Protein AF-A0A972HFK0-F1 (afdb_monomer_lite)

Structure (mmCIF, N/CA/C/O backbone):
data_AF-A0A972HFK0-F1
#
_entry.id   AF-A0A972HFK0-F1
#
loop_
_atom_site.group_PDB
_atom_site.id
_atom_site.type_symbol
_atom_site.label_atom_id
_atom_site.label_alt_id
_atom_site.label_comp_id
_atom_site.label_asym_id
_atom_site.label_entity_id
_atom_site.label_seq_id
_atom_site.pdbx_PDB_ins_code
_atom_site.Cartn_x
_atom_site.Cartn_y
_atom_site.Cartn_z
_atom_site.occupancy
_atom_site.B_iso_or_equiv
_atom_site.auth_seq_id
_atom_site.auth_comp_id
_atom_site.auth_asym_id
_atom_site.auth_atom_id
_atom_site.pdbx_PDB_model_num
ATOM 1 N N . MET A 1 1 ? 26.251 6.898 -0.768 1.00 40.56 1 MET A N 1
ATOM 2 C CA . MET A 1 1 ? 25.921 5.588 -1.370 1.00 40.56 1 MET A CA 1
ATOM 3 C C . MET A 1 1 ? 24.540 5.133 -0.899 1.00 40.56 1 MET A C 1
ATOM 5 O O . MET A 1 1 ? 24.465 4.304 -0.010 1.00 40.56 1 MET A O 1
ATOM 9 N N . PHE A 1 2 ? 23.451 5.690 -1.441 1.00 51.12 2 PHE A N 1
ATOM 10 C CA . PHE A 1 2 ? 22.100 5.175 -1.141 1.00 51.12 2 PHE A CA 1
ATOM 11 C C . PHE A 1 2 ? 21.190 5.068 -2.375 1.00 51.12 2 PHE A C 1
ATOM 13 O O . PHE A 1 2 ? 20.304 4.226 -2.368 1.00 51.12 2 PHE A O 1
ATOM 20 N N . PHE A 1 3 ? 21.472 5.786 -3.472 1.00 52.97 3 PHE A N 1
ATOM 21 C CA . PHE A 1 3 ? 20.839 5.556 -4.777 1.00 52.97 3 PHE A CA 1
ATOM 22 C C . PHE A 1 3 ? 21.839 5.859 -5.894 1.00 52.97 3 PHE A C 1
ATOM 24 O O . PHE A 1 3 ? 22.124 7.024 -6.156 1.00 52.97 3 PHE A O 1
ATOM 31 N N . SER A 1 4 ? 22.395 4.829 -6.533 1.00 56.03 4 SER A N 1
ATOM 32 C CA . SER A 1 4 ? 23.342 5.014 -7.647 1.00 56.03 4 SER A CA 1
ATOM 33 C C . SER A 1 4 ? 22.660 4.976 -9.028 1.00 56.03 4 SER A C 1
ATOM 35 O O . SER A 1 4 ? 23.333 5.108 -10.042 1.00 56.03 4 SER A O 1
ATOM 37 N N . GLY A 1 5 ? 21.326 4.822 -9.085 1.00 69.44 5 GLY A N 1
ATOM 38 C CA . GLY A 1 5 ? 20.534 4.851 -10.323 1.00 69.44 5 GLY A CA 1
ATOM 39 C C . GLY A 1 5 ? 19.019 4.727 -10.091 1.00 69.44 5 GLY A C 1
ATOM 40 O O . GLY A 1 5 ? 18.579 4.240 -9.045 1.00 69.44 5 GLY A O 1
ATOM 41 N N . SER A 1 6 ? 18.211 5.145 -11.075 1.00 76.88 6 SER A N 1
ATOM 42 C CA . SER A 1 6 ? 16.732 5.124 -11.034 1.00 76.88 6 SER A CA 1
ATOM 43 C C . SER A 1 6 ? 16.152 3.721 -10.805 1.00 76.88 6 SER A C 1
ATOM 45 O O . SER A 1 6 ? 15.151 3.565 -10.103 1.00 76.88 6 SER A O 1
ATOM 47 N N . THR A 1 7 ? 16.824 2.684 -11.310 1.00 77.50 7 THR A N 1
ATOM 48 C CA . THR A 1 7 ? 16.454 1.277 -11.097 1.00 77.50 7 THR A CA 1
ATOM 49 C C . THR A 1 7 ? 16.593 0.849 -9.635 1.00 77.50 7 THR A C 1
ATOM 51 O O . THR A 1 7 ? 15.683 0.223 -9.098 1.00 77.50 7 THR A O 1
ATOM 54 N N . GLN A 1 8 ? 17.687 1.215 -8.953 1.00 81.19 8 GLN A N 1
ATOM 55 C CA . GLN A 1 8 ? 17.878 0.860 -7.538 1.00 81.19 8 GLN A CA 1
ATOM 56 C C . GLN A 1 8 ? 16.831 1.536 -6.649 1.00 81.19 8 GLN A C 1
ATOM 58 O O . GLN A 1 8 ? 16.250 0.886 -5.781 1.00 81.19 8 GLN A O 1
ATOM 63 N N . LEU A 1 9 ? 16.551 2.820 -6.901 1.00 85.12 9 LEU A N 1
ATOM 64 C CA . LEU A 1 9 ? 15.494 3.556 -6.207 1.00 85.12 9 LEU A CA 1
ATOM 65 C C . LEU A 1 9 ? 14.135 2.865 -6.386 1.00 85.12 9 LEU A C 1
ATOM 67 O O . LEU A 1 9 ? 13.450 2.607 -5.397 1.00 85.12 9 LEU A O 1
ATOM 71 N N . LYS A 1 10 ? 13.786 2.489 -7.627 1.00 85.31 10 LYS A N 1
ATOM 72 C CA . LYS A 1 10 ? 12.560 1.742 -7.939 1.00 85.31 10 LYS A CA 1
ATOM 73 C C . LYS A 1 10 ? 12.466 0.443 -7.137 1.00 85.31 10 LYS A C 1
ATOM 75 O O . LYS A 1 10 ? 11.426 0.192 -6.531 1.00 85.31 10 LYS A O 1
ATOM 80 N N . VAL A 1 11 ? 13.527 -0.365 -7.115 1.00 86.62 11 VAL A N 1
ATOM 81 C CA . VAL A 1 11 ? 13.544 -1.652 -6.398 1.00 86.62 11 VAL A CA 1
ATOM 82 C C . VAL A 1 11 ? 13.325 -1.442 -4.902 1.00 86.62 11 VAL A C 1
ATOM 84 O O . VAL A 1 11 ? 12.384 -2.003 -4.347 1.00 86.62 11 VAL A O 1
ATOM 87 N N . TRP A 1 12 ? 14.119 -0.584 -4.256 1.00 90.31 12 TRP A N 1
ATOM 88 C CA . TRP A 1 12 ? 14.008 -0.352 -2.813 1.00 90.31 12 TRP A CA 1
ATOM 89 C C . TRP A 1 12 ? 12.648 0.216 -2.409 1.00 90.31 12 TRP A C 1
ATOM 91 O O . TRP A 1 12 ? 12.030 -0.283 -1.469 1.00 90.31 12 TRP A O 1
ATOM 101 N N . PHE A 1 13 ? 12.147 1.216 -3.137 1.00 93.56 13 PHE A N 1
ATOM 102 C CA . PHE A 1 13 ? 10.864 1.841 -2.814 1.00 93.56 13 PHE A CA 1
ATOM 103 C C . PHE A 1 13 ? 9.699 0.872 -3.023 1.00 93.56 13 PHE A C 1
ATOM 105 O O . PHE A 1 13 ? 8.781 0.838 -2.204 1.00 93.56 13 PHE A O 1
ATOM 112 N N . THR A 1 14 ? 9.755 0.038 -4.065 1.00 91.75 14 THR A N 1
ATOM 113 C CA . THR A 1 14 ? 8.721 -0.979 -4.298 1.00 91.75 14 THR A CA 1
ATOM 114 C C . THR A 1 14 ? 8.759 -2.060 -3.219 1.00 91.75 14 THR A C 1
ATOM 116 O O . THR A 1 14 ? 7.707 -2.439 -2.712 1.00 91.75 14 THR A O 1
ATOM 119 N N . THR A 1 15 ? 9.944 -2.511 -2.797 1.00 92.56 15 THR A N 1
ATOM 120 C CA . THR A 1 15 ? 10.088 -3.479 -1.696 1.00 92.56 15 THR A CA 1
ATOM 121 C C . THR A 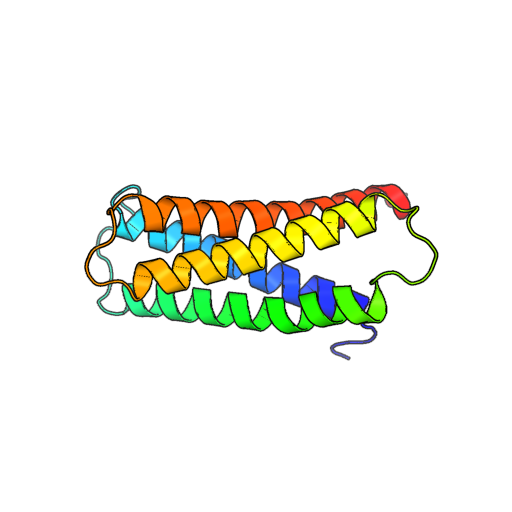1 15 ? 9.496 -2.939 -0.395 1.00 92.56 15 THR A C 1
ATOM 123 O O . THR A 1 15 ? 8.705 -3.625 0.253 1.00 92.56 15 THR A O 1
ATOM 126 N N . VAL A 1 16 ? 9.806 -1.688 -0.036 1.00 95.81 16 VAL A N 1
ATOM 127 C CA . VAL A 1 16 ? 9.215 -1.032 1.143 1.00 95.81 16 VAL A CA 1
ATOM 128 C C . VAL A 1 16 ? 7.693 -0.936 1.010 1.00 95.81 16 VAL A C 1
ATOM 130 O O . VAL A 1 16 ? 6.976 -1.279 1.951 1.00 95.81 16 VAL A O 1
ATOM 133 N N . ALA A 1 17 ? 7.180 -0.537 -0.158 1.00 96.44 17 ALA A N 1
ATOM 134 C CA . ALA A 1 17 ? 5.741 -0.463 -0.405 1.00 96.44 17 ALA A CA 1
ATOM 135 C C . ALA A 1 17 ? 5.048 -1.829 -0.250 1.00 96.44 17 ALA A C 1
ATOM 137 O O . ALA A 1 17 ? 3.984 -1.895 0.361 1.00 96.44 17 ALA A O 1
ATOM 138 N N . VAL A 1 18 ? 5.655 -2.918 -0.737 1.00 96.25 18 VAL A N 1
ATOM 139 C CA . VAL A 1 18 ? 5.129 -4.287 -0.590 1.00 96.25 18 VAL A CA 1
ATOM 140 C C . VAL A 1 18 ? 5.098 -4.718 0.875 1.00 96.25 18 VAL A C 1
ATOM 142 O O . VAL A 1 18 ? 4.071 -5.215 1.336 1.00 96.25 18 VAL A O 1
ATOM 145 N N . ILE A 1 19 ? 6.171 -4.479 1.636 1.00 97.56 19 ILE A N 1
ATOM 146 C CA . ILE A 1 19 ? 6.213 -4.799 3.073 1.00 97.56 19 ILE A CA 1
ATOM 147 C C . ILE A 1 19 ? 5.099 -4.050 3.818 1.00 97.56 19 ILE A C 1
ATOM 149 O O . ILE A 1 19 ? 4.336 -4.651 4.577 1.00 97.56 19 ILE A O 1
ATOM 153 N N . LEU A 1 20 ? 4.951 -2.748 3.562 1.00 97.94 20 LEU A N 1
ATOM 154 C CA . LEU A 1 20 ? 3.890 -1.943 4.168 1.00 97.94 20 LEU A CA 1
ATOM 155 C C . LEU A 1 20 ? 2.493 -2.395 3.725 1.00 97.94 20 LEU A C 1
ATOM 157 O O . LEU A 1 20 ? 1.566 -2.371 4.531 1.00 97.94 20 LEU A O 1
ATOM 161 N N . ALA A 1 21 ? 2.333 -2.854 2.483 1.00 96.94 21 ALA A N 1
ATOM 162 C CA . ALA A 1 21 ? 1.077 -3.403 1.983 1.00 96.94 21 ALA A CA 1
ATOM 163 C C . ALA A 1 21 ? 0.695 -4.715 2.689 1.00 96.94 21 ALA A C 1
ATOM 165 O O . ALA A 1 21 ? -0.481 -4.922 2.989 1.00 96.94 21 ALA A O 1
ATOM 166 N N . VAL A 1 22 ? 1.672 -5.566 3.027 1.00 97.50 22 VAL A N 1
ATOM 167 C CA . VAL A 1 22 ? 1.451 -6.763 3.858 1.00 97.50 22 VAL A CA 1
ATOM 168 C C . VAL A 1 22 ? 1.006 -6.369 5.267 1.00 97.50 22 VAL A C 1
ATOM 170 O O . VAL A 1 22 ? 0.018 -6.909 5.762 1.00 97.50 22 VAL A O 1
ATOM 173 N N . VAL A 1 23 ? 1.653 -5.379 5.895 1.00 97.12 23 VAL A N 1
ATOM 174 C CA . VAL A 1 23 ? 1.203 -4.831 7.194 1.00 97.12 23 VAL A CA 1
ATOM 175 C C . VAL A 1 23 ? -0.240 -4.324 7.097 1.00 97.12 23 VAL A C 1
ATOM 177 O O . VAL A 1 23 ? -1.070 -4.586 7.971 1.00 97.12 23 VAL A O 1
ATOM 180 N N . GLN A 1 24 ? -0.569 -3.646 6.001 1.00 96.75 24 GLN A N 1
ATOM 181 C CA . GLN A 1 24 ? -1.913 -3.168 5.705 1.00 96.75 24 GLN A CA 1
ATOM 182 C C . GLN A 1 24 ? -2.940 -4.309 5.608 1.00 96.75 24 GLN A C 1
ATOM 184 O O . GLN A 1 24 ? -3.979 -4.262 6.267 1.00 96.75 24 GLN A O 1
ATOM 189 N N . LEU A 1 25 ? -2.625 -5.377 4.871 1.00 96.62 25 LEU A N 1
ATOM 190 C CA . LEU A 1 25 ? -3.483 -6.557 4.760 1.00 96.62 25 LEU A CA 1
ATOM 191 C C . LEU A 1 25 ? -3.702 -7.228 6.122 1.00 96.62 25 LEU A C 1
ATOM 193 O O . LEU A 1 25 ? -4.840 -7.510 6.493 1.00 96.62 25 LEU A O 1
ATOM 197 N N . MET A 1 26 ? -2.635 -7.436 6.896 1.00 96.38 26 MET A N 1
ATOM 198 C CA . MET A 1 26 ? -2.717 -8.081 8.210 1.00 96.38 26 MET A CA 1
ATOM 199 C C . MET A 1 26 ? -3.538 -7.250 9.203 1.00 96.38 26 MET A C 1
ATOM 201 O O . MET A 1 26 ? -4.422 -7.777 9.881 1.00 96.38 26 MET A O 1
ATOM 205 N N . THR A 1 27 ? -3.310 -5.935 9.254 1.00 95.50 27 THR A N 1
ATOM 206 C CA . THR A 1 27 ? -4.104 -5.037 10.109 1.00 95.50 27 THR A CA 1
ATOM 207 C C . THR A 1 27 ? -5.569 -4.986 9.671 1.00 95.50 27 THR A C 1
ATOM 209 O O . THR A 1 27 ? -6.452 -5.030 10.526 1.00 95.50 27 THR A O 1
ATOM 212 N N . ALA A 1 28 ? -5.854 -4.992 8.363 1.00 94.69 28 ALA A N 1
ATOM 213 C CA . ALA A 1 28 ? -7.219 -5.064 7.843 1.00 94.69 28 ALA A CA 1
ATOM 214 C C . ALA A 1 28 ? -7.915 -6.368 8.254 1.00 94.69 28 ALA A C 1
ATOM 216 O O . ALA A 1 28 ? -9.005 -6.330 8.821 1.00 94.69 28 ALA A O 1
ATOM 217 N N . LEU A 1 29 ? -7.277 -7.522 8.033 1.00 95.50 29 LEU A N 1
ATOM 218 C CA . LEU A 1 29 ? -7.823 -8.823 8.426 1.00 95.50 29 LEU A CA 1
ATOM 219 C C . LEU A 1 29 ? -8.144 -8.861 9.922 1.00 95.50 29 LEU A C 1
ATOM 221 O O . LEU A 1 29 ? -9.187 -9.386 10.312 1.00 95.50 29 LEU A O 1
ATOM 225 N N . ARG A 1 30 ? -7.293 -8.255 10.759 1.00 95.19 30 ARG A N 1
ATOM 226 C CA . ARG A 1 30 ? -7.537 -8.173 12.201 1.00 95.19 30 ARG A CA 1
ATOM 227 C C . ARG A 1 30 ? -8.724 -7.275 12.548 1.00 95.19 30 ARG A C 1
ATOM 229 O O . ARG A 1 30 ? -9.537 -7.662 13.387 1.00 95.19 30 ARG A O 1
ATOM 236 N N . MET A 1 31 ? -8.837 -6.107 11.909 1.00 92.81 31 MET A N 1
ATOM 237 C CA . MET A 1 31 ? -9.943 -5.158 12.115 1.00 92.81 31 MET A CA 1
ATOM 238 C C . MET A 1 31 ? -11.291 -5.717 11.644 1.00 92.81 31 MET A C 1
ATOM 240 O O . MET A 1 31 ? -12.310 -5.450 12.269 1.00 92.81 31 MET A O 1
ATOM 244 N N . TYR A 1 32 ? -11.295 -6.529 10.583 1.00 92.44 32 TYR A N 1
ATOM 245 C CA . TYR A 1 32 ? -12.485 -7.232 10.087 1.00 92.44 32 TYR A CA 1
ATOM 246 C C . TYR A 1 32 ? -12.757 -8.563 10.814 1.00 92.44 32 TYR A C 1
ATOM 248 O O . TYR A 1 32 ? -13.626 -9.322 10.390 1.00 92.44 32 TYR A O 1
ATOM 256 N N . GLY A 1 33 ? -12.013 -8.880 11.881 1.00 92.06 33 GLY A N 1
ATOM 257 C CA . GLY A 1 33 ? -12.223 -10.087 12.688 1.00 92.06 33 GLY A CA 1
ATOM 258 C C . GLY A 1 33 ? -11.883 -11.405 11.982 1.00 92.06 33 GLY A C 1
ATOM 259 O O . GLY A 1 33 ? -12.314 -12.462 12.428 1.00 92.06 33 GLY A O 1
ATOM 260 N N . ARG A 1 34 ? -11.120 -11.367 10.881 1.00 94.00 34 ARG A N 1
ATOM 261 C CA . ARG A 1 34 ? -10.695 -12.562 10.129 1.00 94.00 34 ARG A CA 1
ATOM 262 C C . ARG A 1 34 ? -9.497 -13.272 10.752 1.00 94.00 34 ARG A C 1
ATOM 264 O O . ARG A 1 34 ? -9.339 -14.467 10.539 1.00 94.00 34 ARG A O 1
ATOM 271 N N . ILE A 1 35 ? -8.676 -12.551 11.513 1.00 93.88 35 ILE A N 1
ATOM 272 C CA . ILE A 1 35 ? -7.594 -13.116 12.328 1.00 93.88 35 ILE A CA 1
ATOM 27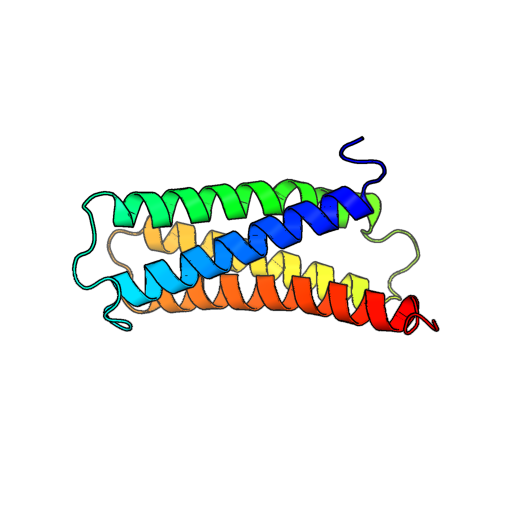3 C C . ILE A 1 35 ? -7.754 -12.663 13.778 1.00 93.88 35 ILE A C 1
ATOM 275 O O . ILE A 1 35 ? -8.211 -11.550 14.037 1.00 93.88 35 ILE A O 1
ATOM 279 N N . SER A 1 36 ? -7.375 -13.520 14.723 1.00 90.44 36 SER A N 1
ATOM 280 C CA . SER A 1 36 ? -7.511 -13.278 16.166 1.00 90.44 36 SER A CA 1
ATOM 281 C C . SER A 1 36 ? -6.236 -12.744 16.825 1.00 90.44 36 SER A C 1
ATOM 283 O O . SER A 1 36 ? -6.288 -12.294 17.966 1.00 90.44 36 SER A O 1
ATOM 285 N N . PHE A 1 37 ? -5.101 -12.744 16.120 1.00 87.88 37 PHE A N 1
ATOM 286 C CA . PHE A 1 37 ? -3.826 -12.234 16.623 1.00 87.88 37 PHE A CA 1
ATOM 287 C C . PHE A 1 37 ? -3.559 -10.791 16.148 1.00 87.88 37 PHE A C 1
ATOM 289 O O . PHE A 1 37 ? -3.718 -10.515 14.956 1.00 87.88 37 PHE A O 1
ATOM 296 N N . PRO A 1 38 ? -3.119 -9.873 17.030 1.00 84.94 38 PRO A N 1
ATOM 297 C CA . PRO A 1 38 ? -3.004 -10.024 18.485 1.00 84.94 38 PRO A CA 1
ATOM 298 C C . PRO A 1 38 ? -4.383 -10.063 19.170 1.00 84.94 38 PRO A C 1
ATOM 300 O O . PRO A 1 38 ? -5.329 -9.422 18.704 1.00 84.94 38 PRO A O 1
ATOM 303 N N . ALA A 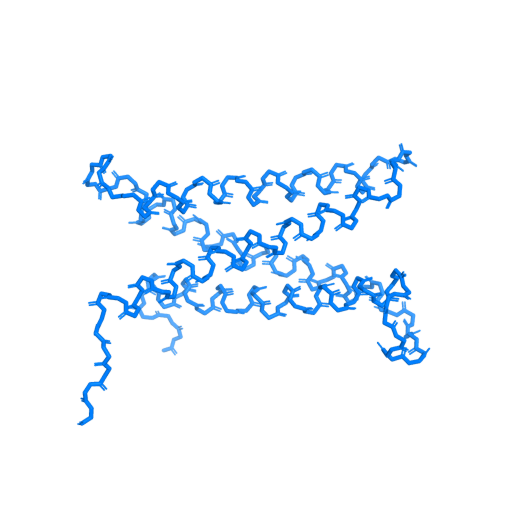1 39 ? -4.498 -10.800 20.283 1.00 85.69 39 ALA A N 1
ATOM 304 C CA . ALA A 1 39 ? -5.767 -10.992 21.000 1.00 85.69 39 ALA A CA 1
ATOM 305 C C . ALA A 1 39 ? -6.377 -9.659 21.464 1.00 85.69 39 ALA A C 1
ATOM 307 O O . ALA A 1 39 ? -7.573 -9.425 21.301 1.00 85.69 39 ALA A O 1
ATOM 308 N N . VAL A 1 40 ? -5.527 -8.748 21.938 1.00 88.94 40 VAL A N 1
ATOM 309 C CA . VAL A 1 40 ? -5.893 -7.379 22.306 1.00 88.94 40 VAL A CA 1
ATOM 310 C C . VAL A 1 40 ? -5.268 -6.423 21.298 1.00 88.94 40 VAL A C 1
ATOM 312 O O . VAL A 1 40 ? -4.051 -6.413 21.112 1.00 88.94 40 VAL A O 1
ATOM 315 N N . THR A 1 41 ? -6.097 -5.624 20.629 1.00 91.62 41 THR A N 1
ATOM 316 C CA . THR A 1 41 ? -5.620 -4.562 19.738 1.00 91.62 41 THR A CA 1
ATOM 317 C C . THR A 1 41 ? -5.431 -3.273 20.531 1.00 91.62 41 THR A C 1
ATOM 319 O O . THR A 1 41 ? -6.387 -2.824 21.169 1.00 91.62 41 THR A O 1
ATOM 322 N N . PRO A 1 42 ? -4.244 -2.649 20.492 1.00 92.12 42 PRO A N 1
ATOM 323 C CA . PRO A 1 42 ? -4.020 -1.378 21.166 1.00 92.12 42 PRO A CA 1
ATOM 324 C C . PRO A 1 42 ? -4.854 -0.245 20.532 1.00 92.12 42 PRO A C 1
ATOM 326 O O . PRO A 1 42 ? -5.229 -0.347 19.360 1.00 92.12 42 PRO A O 1
ATOM 329 N N . PRO A 1 43 ? -5.105 0.871 21.244 1.00 93.25 43 PRO A N 1
ATOM 330 C CA . PRO A 1 43 ? -5.931 1.975 20.735 1.00 93.25 43 PRO A CA 1
ATOM 331 C C . PRO A 1 43 ? -5.422 2.589 19.419 1.00 93.25 43 PRO A C 1
ATOM 333 O O . PRO A 1 43 ? -6.211 2.995 18.571 1.00 93.25 43 PRO A O 1
ATOM 336 N N . TRP A 1 44 ? -4.102 2.594 19.211 1.00 94.25 44 TRP A N 1
ATOM 337 C CA . TRP A 1 44 ? -3.438 3.131 18.019 1.00 94.25 44 TRP A CA 1
ATOM 338 C C . TRP A 1 44 ? -3.441 2.170 16.816 1.00 94.25 44 TRP A C 1
ATOM 340 O O . TRP A 1 44 ? -2.885 2.490 15.767 1.00 94.25 44 TRP A O 1
ATOM 350 N N . PHE A 1 45 ? -4.067 0.990 16.912 1.00 93.56 45 PHE A N 1
ATOM 351 C CA . PHE A 1 45 ? -4.052 -0.009 15.832 1.00 93.56 45 PHE A CA 1
ATOM 352 C C . PHE A 1 45 ? -4.660 0.523 14.522 1.00 93.56 45 PHE A C 1
ATOM 354 O O . PHE A 1 45 ? -4.148 0.259 13.433 1.00 93.56 45 PHE A O 1
ATOM 361 N N . GLY A 1 46 ? -5.715 1.339 14.621 1.00 94.25 46 GLY A N 1
ATOM 362 C CA . GLY A 1 46 ? -6.290 2.033 13.466 1.00 94.25 46 GLY A CA 1
ATOM 363 C C . GLY A 1 46 ? -5.352 3.086 12.864 1.00 94.25 46 GLY A C 1
ATOM 364 O O . GLY A 1 46 ? -5.338 3.267 11.646 1.00 94.25 46 GLY A O 1
ATOM 365 N N . ASP A 1 47 ? -4.538 3.749 13.688 1.00 96.56 47 ASP A N 1
ATOM 366 C CA . ASP A 1 47 ? -3.528 4.703 13.219 1.00 96.56 47 ASP A CA 1
ATOM 367 C C . ASP A 1 47 ? -2.366 3.997 12.532 1.00 96.56 47 ASP A C 1
ATOM 369 O O . ASP A 1 47 ? -1.948 4.446 11.470 1.00 96.56 47 ASP A O 1
ATOM 373 N N . LEU A 1 48 ? -1.915 2.848 13.050 1.00 95.81 48 LEU A N 1
ATOM 374 C CA . LEU A 1 48 ? -0.936 2.001 12.364 1.00 95.81 48 LEU A CA 1
ATOM 375 C C . LEU A 1 48 ? -1.429 1.633 10.960 1.00 95.81 48 LEU A C 1
ATOM 377 O O . LEU A 1 48 ? -0.686 1.775 9.988 1.00 95.81 48 LEU A O 1
ATOM 381 N N . HIS A 1 49 ? -2.684 1.191 10.840 1.00 96.44 49 HIS A N 1
ATOM 382 C CA . HIS A 1 49 ? -3.296 0.877 9.551 1.00 96.44 49 HIS A CA 1
ATOM 383 C C . HIS A 1 49 ? -3.272 2.104 8.624 1.00 96.44 49 HIS A C 1
ATOM 385 O O . HIS A 1 49 ? -2.744 2.045 7.514 1.00 96.44 49 HIS A O 1
ATOM 391 N N . ARG A 1 50 ? -3.773 3.257 9.079 1.00 96.06 50 ARG A N 1
ATOM 392 C CA . ARG A 1 50 ? -3.792 4.486 8.268 1.00 96.06 50 ARG A CA 1
ATOM 393 C C . ARG A 1 50 ? -2.392 4.944 7.857 1.00 96.06 50 ARG A C 1
ATOM 395 O O . ARG A 1 50 ? -2.164 5.186 6.676 1.00 96.06 50 ARG A O 1
ATOM 402 N N . LEU A 1 51 ? -1.462 5.030 8.805 1.00 97.44 51 LEU A N 1
ATOM 403 C CA . LEU A 1 51 ? -0.113 5.537 8.576 1.00 97.44 51 LEU A CA 1
ATOM 404 C C . LEU A 1 51 ? 0.681 4.613 7.655 1.00 97.44 51 LEU A C 1
ATOM 406 O O . LEU A 1 51 ? 1.272 5.092 6.695 1.00 97.44 51 LEU A O 1
ATOM 410 N N . SER A 1 52 ? 0.637 3.296 7.878 1.00 97.25 52 SER A N 1
ATOM 411 C CA . SER A 1 52 ? 1.294 2.333 6.982 1.00 97.25 52 SER A CA 1
ATOM 412 C C . SER A 1 52 ? 0.758 2.426 5.552 1.00 97.25 52 SER A C 1
ATOM 414 O O . SER A 1 52 ? 1.545 2.420 4.609 1.00 97.25 52 SER A O 1
ATOM 416 N N . GLY A 1 53 ? -0.559 2.594 5.382 1.00 96.31 53 GLY A N 1
ATOM 417 C CA . GLY A 1 53 ? -1.184 2.786 4.072 1.00 96.31 53 GLY A CA 1
ATOM 418 C C . GLY A 1 53 ? -0.757 4.084 3.380 1.00 96.31 53 GLY A C 1
ATOM 419 O O . GLY A 1 53 ? -0.417 4.063 2.198 1.00 96.31 53 GLY A O 1
ATOM 420 N N . THR A 1 54 ? -0.732 5.202 4.110 1.00 96.94 54 THR A N 1
ATOM 421 C CA . THR A 1 54 ? -0.265 6.497 3.589 1.00 96.94 54 THR A CA 1
ATOM 422 C C . THR A 1 54 ? 1.206 6.435 3.199 1.00 96.94 54 THR A C 1
ATOM 424 O O . THR A 1 54 ? 1.571 6.862 2.106 1.00 96.94 54 THR A O 1
ATOM 427 N N . THR A 1 55 ? 2.047 5.856 4.054 1.00 97.50 55 THR A N 1
ATOM 428 C CA . THR A 1 55 ? 3.471 5.686 3.772 1.00 97.50 55 THR A CA 1
ATOM 429 C C . THR A 1 55 ? 3.668 4.797 2.546 1.00 97.50 55 THR A C 1
ATOM 431 O O . THR A 1 55 ? 4.380 5.199 1.632 1.00 97.50 55 THR A O 1
ATOM 434 N N . ALA A 1 56 ? 2.975 3.655 2.445 1.00 96.56 56 ALA A N 1
ATOM 435 C CA . ALA A 1 56 ? 3.039 2.791 1.263 1.00 96.56 56 ALA A CA 1
ATOM 436 C C . ALA A 1 56 ? 2.699 3.561 -0.020 1.00 96.56 56 ALA A C 1
ATOM 438 O O . ALA A 1 56 ? 3.452 3.503 -0.989 1.00 96.56 56 ALA A O 1
ATOM 439 N N . PHE A 1 57 ? 1.611 4.338 -0.003 1.00 95.62 57 PHE A N 1
ATOM 440 C CA . PHE A 1 57 ? 1.221 5.187 -1.126 1.00 95.62 57 PHE A CA 1
ATOM 441 C C . PHE A 1 57 ? 2.324 6.186 -1.501 1.00 95.62 57 PHE A C 1
ATOM 443 O O . PHE A 1 57 ? 2.694 6.260 -2.670 1.00 95.62 57 PHE A O 1
ATOM 450 N N . ILE A 1 58 ? 2.917 6.882 -0.526 1.00 97.25 58 ILE A N 1
ATOM 451 C CA . ILE A 1 58 ? 4.029 7.813 -0.770 1.00 97.25 58 ILE A CA 1
ATOM 452 C C . ILE A 1 58 ? 5.203 7.105 -1.456 1.00 97.25 58 ILE A C 1
ATOM 454 O O . ILE A 1 58 ? 5.724 7.628 -2.436 1.00 97.25 58 ILE A O 1
ATOM 458 N N . PHE A 1 59 ? 5.584 5.902 -1.017 1.00 95.56 59 PHE A N 1
ATOM 459 C CA . PHE A 1 59 ? 6.657 5.130 -1.657 1.00 95.56 59 PHE A CA 1
ATOM 460 C C . PHE A 1 59 ? 6.320 4.708 -3.098 1.00 95.56 59 PHE A C 1
ATOM 462 O O . PHE A 1 59 ? 7.219 4.626 -3.936 1.00 95.56 59 PHE A O 1
ATOM 469 N N . THR A 1 60 ? 5.040 4.501 -3.431 1.00 94.12 60 THR A N 1
ATOM 470 C CA . THR A 1 60 ? 4.631 4.204 -4.817 1.00 94.12 60 THR A CA 1
ATOM 471 C C . THR A 1 60 ? 4.704 5.408 -5.761 1.00 94.12 60 THR A C 1
ATOM 473 O O . THR A 1 60 ? 4.830 5.205 -6.970 1.00 94.12 60 THR A O 1
ATOM 476 N N . LEU A 1 61 ? 4.682 6.649 -5.254 1.00 94.06 61 LEU A N 1
ATOM 477 C CA . LEU A 1 61 ? 4.678 7.850 -6.101 1.00 94.06 61 LEU A CA 1
ATOM 478 C C . LEU A 1 61 ? 5.996 8.029 -6.885 1.00 94.06 61 LEU A C 1
ATOM 480 O O . LEU A 1 61 ? 5.927 8.123 -8.114 1.00 94.06 61 LEU A O 1
ATOM 484 N N . PRO A 1 62 ? 7.198 8.000 -6.262 1.00 91.12 62 PRO A N 1
ATOM 485 C CA . PRO A 1 62 ? 8.459 8.053 -7.007 1.00 91.12 62 PRO A CA 1
ATOM 486 C C . PRO A 1 62 ? 8.633 6.870 -7.961 1.00 91.12 62 PRO A C 1
ATOM 488 O O . PRO A 1 62 ? 9.126 7.044 -9.073 1.00 91.12 62 PRO A O 1
ATOM 491 N N . VAL A 1 63 ? 8.185 5.675 -7.559 1.00 89.25 63 VAL A N 1
ATOM 492 C CA . VAL A 1 63 ? 8.209 4.476 -8.411 1.00 89.25 63 VAL A CA 1
ATOM 493 C C . VAL A 1 63 ? 7.387 4.704 -9.677 1.00 89.25 63 VAL A C 1
ATOM 495 O O . VAL A 1 63 ? 7.886 4.471 -10.776 1.00 89.25 63 VAL A O 1
ATOM 498 N N . ALA A 1 64 ? 6.155 5.195 -9.540 1.00 88.38 64 ALA A N 1
ATOM 499 C CA . ALA A 1 64 ? 5.278 5.472 -10.672 1.00 88.38 64 ALA A CA 1
ATOM 500 C C . ALA A 1 64 ? 5.827 6.583 -11.573 1.00 88.38 64 ALA A C 1
ATOM 502 O O . ALA A 1 64 ? 5.791 6.440 -12.793 1.00 88.38 64 ALA A O 1
ATOM 503 N N . TYR A 1 65 ? 6.397 7.641 -10.988 1.00 87.50 65 TYR A N 1
ATOM 504 C CA . TYR A 1 65 ? 7.055 8.708 -11.742 1.00 87.50 65 TYR A CA 1
ATOM 505 C C . TYR A 1 65 ? 8.194 8.164 -12.614 1.00 87.50 65 TYR A C 1
ATOM 507 O O . TYR A 1 65 ? 8.220 8.419 -13.815 1.00 87.50 65 TYR A O 1
ATOM 515 N N . ILE A 1 66 ? 9.082 7.345 -12.043 1.00 84.06 66 ILE A N 1
ATOM 516 C CA . ILE A 1 66 ? 10.184 6.705 -12.780 1.00 84.06 66 ILE A CA 1
ATOM 517 C C . ILE A 1 66 ? 9.642 5.755 -13.858 1.00 84.06 66 ILE A C 1
ATOM 519 O O . ILE A 1 66 ? 10.172 5.713 -14.967 1.00 84.06 66 ILE A O 1
ATOM 523 N N . CYS A 1 67 ? 8.565 5.015 -13.574 1.00 80.44 67 CYS A N 1
ATOM 524 C CA . CYS A 1 67 ? 7.928 4.149 -14.570 1.00 80.44 67 CYS A CA 1
ATOM 525 C C . CYS A 1 67 ? 7.336 4.938 -15.744 1.00 80.44 67 CYS A C 1
ATOM 527 O O . CYS A 1 67 ? 7.385 4.447 -16.865 1.00 80.44 67 CYS A O 1
ATOM 529 N N . LEU A 1 68 ? 6.813 6.143 -15.508 1.00 78.88 68 LEU A N 1
ATOM 530 C CA . LEU A 1 68 ? 6.233 6.990 -16.550 1.00 78.88 68 LEU A CA 1
ATOM 531 C C . LEU A 1 68 ? 7.298 7.739 -17.362 1.00 78.88 68 LEU A C 1
ATOM 533 O O . LEU A 1 68 ? 7.191 7.810 -18.580 1.00 78.88 68 LEU A O 1
ATOM 537 N N . TRP A 1 69 ? 8.314 8.293 -16.699 1.00 75.12 69 TRP A N 1
ATOM 538 C CA . TRP A 1 69 ? 9.308 9.164 -17.335 1.00 75.12 69 TRP A CA 1
ATOM 539 C C . TRP A 1 69 ? 10.529 8.426 -17.878 1.00 75.12 69 TRP A C 1
ATOM 541 O O . TRP A 1 69 ? 11.038 8.785 -18.933 1.00 75.12 69 TRP A O 1
ATOM 551 N N . THR A 1 70 ? 11.028 7.420 -17.158 1.00 69.19 70 THR A N 1
ATOM 552 C CA . THR A 1 70 ? 12.263 6.707 -17.529 1.00 69.19 70 THR A CA 1
ATOM 553 C C . THR A 1 70 ? 11.972 5.459 -18.353 1.00 69.19 70 THR A C 1
ATOM 555 O O . THR A 1 70 ? 12.713 5.151 -19.278 1.00 69.19 70 THR A O 1
ATOM 558 N N . PHE A 1 71 ? 10.895 4.744 -18.022 1.00 63.28 71 PHE A N 1
ATOM 559 C CA . PHE A 1 71 ? 10.505 3.498 -18.695 1.00 63.28 71 PHE A CA 1
ATOM 560 C C . PHE A 1 71 ? 9.246 3.638 -19.562 1.00 63.28 71 PHE A C 1
ATOM 562 O O . PHE A 1 71 ? 8.853 2.683 -20.228 1.00 63.28 71 PHE A O 1
ATOM 569 N N . GLY A 1 72 ? 8.593 4.803 -19.557 1.00 61.31 72 GLY A N 1
ATOM 570 C CA . GLY A 1 72 ? 7.413 5.043 -20.381 1.00 61.31 72 GLY A CA 1
ATOM 571 C C . GLY A 1 72 ? 7.810 5.240 -21.837 1.00 61.31 72 GLY A C 1
ATOM 572 O O . GLY A 1 72 ? 8.792 5.926 -22.091 1.00 61.31 72 GLY A O 1
ATOM 573 N N . PHE A 1 73 ? 7.066 4.607 -22.752 1.00 56.03 73 PHE A N 1
ATOM 574 C CA . PHE A 1 73 ? 7.032 4.740 -24.226 1.00 56.03 73 PHE A CA 1
ATOM 575 C C . PHE A 1 73 ? 8.321 5.131 -24.992 1.00 56.03 73 PHE A C 1
ATOM 577 O O . PHE A 1 73 ? 8.248 5.583 -26.132 1.00 56.03 73 PHE A O 1
ATOM 584 N N . ASN A 1 74 ? 9.513 4.932 -24.436 1.00 51.22 74 ASN A N 1
ATOM 585 C CA . ASN A 1 74 ? 10.779 5.181 -25.110 1.00 51.22 74 ASN A CA 1
ATOM 586 C C . ASN A 1 74 ? 11.173 3.902 -25.858 1.00 51.22 74 ASN A C 1
ATOM 588 O O . ASN A 1 74 ? 11.811 3.023 -25.289 1.00 51.22 74 ASN A O 1
ATOM 592 N N . GLY A 1 75 ? 10.740 3.792 -27.122 1.00 46.78 75 GLY A N 1
ATOM 593 C CA . GLY A 1 75 ? 11.198 2.741 -28.045 1.00 46.78 75 GLY A CA 1
ATOM 594 C C . GLY A 1 75 ? 10.124 1.868 -28.703 1.00 46.78 75 GLY A C 1
ATOM 595 O O . GLY A 1 75 ? 10.403 0.718 -29.019 1.00 46.78 75 GLY A O 1
ATOM 596 N N . GLY A 1 76 ? 8.918 2.396 -28.936 1.00 46.28 76 GLY A N 1
ATOM 597 C CA . GLY A 1 76 ? 7.880 1.734 -29.738 1.00 46.28 76 GLY A CA 1
ATOM 598 C C . GLY A 1 76 ? 6.823 0.999 -28.914 1.00 46.28 76 GLY A C 1
ATOM 599 O O . GLY A 1 76 ? 7.071 0.507 -27.817 1.00 46.28 76 GLY A O 1
ATOM 600 N N . ALA A 1 77 ? 5.607 0.930 -29.452 1.00 47.16 77 ALA A N 1
ATOM 601 C CA . ALA A 1 77 ? 4.440 0.267 -28.866 1.00 47.16 77 ALA A CA 1
ATOM 602 C C . ALA A 1 77 ? 4.555 -1.279 -28.799 1.00 47.16 77 ALA A C 1
ATOM 604 O O . ALA A 1 77 ? 3.548 -1.976 -28.887 1.00 47.16 77 ALA A O 1
ATOM 605 N N . SER A 1 78 ? 5.766 -1.829 -28.682 1.00 51.34 78 SER A N 1
ATOM 606 C CA . SER A 1 78 ? 6.082 -3.221 -29.026 1.00 51.34 78 SER A CA 1
ATOM 607 C C . SER A 1 78 ? 6.640 -4.083 -27.888 1.00 51.34 78 SER A C 1
ATOM 609 O O . SER A 1 78 ? 6.820 -5.276 -28.105 1.00 51.34 78 SER A O 1
ATOM 611 N N . ASP A 1 79 ? 6.854 -3.554 -26.676 1.00 72.62 79 ASP A N 1
ATOM 612 C CA . ASP A 1 79 ? 7.174 -4.394 -25.510 1.00 72.62 79 ASP A CA 1
ATOM 613 C C . ASP A 1 79 ? 5.927 -4.600 -24.633 1.00 72.62 79 ASP A C 1
ATOM 615 O O . ASP A 1 79 ? 5.473 -3.695 -23.921 1.00 72.62 79 ASP A O 1
ATOM 619 N N . ALA A 1 80 ? 5.350 -5.806 -24.696 1.00 76.56 80 ALA A N 1
ATOM 620 C CA . ALA A 1 80 ? 4.152 -6.198 -23.948 1.00 76.56 80 ALA A CA 1
ATOM 621 C C . ALA A 1 80 ? 4.290 -5.928 -22.440 1.00 76.56 80 ALA A C 1
ATOM 623 O O . ALA A 1 80 ? 3.308 -5.612 -21.766 1.00 76.56 80 ALA A O 1
ATOM 624 N N . ARG A 1 81 ? 5.519 -5.982 -21.916 1.00 74.31 81 ARG A N 1
ATOM 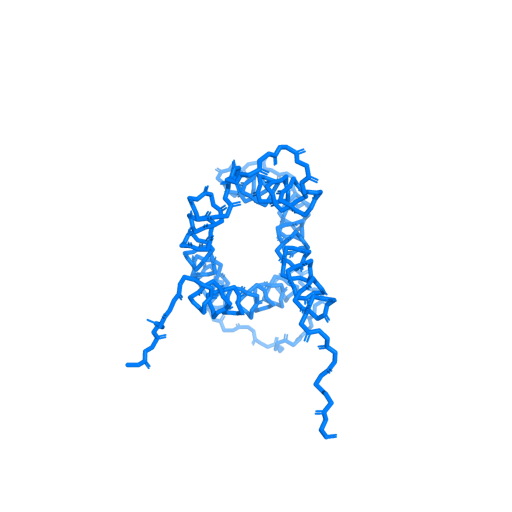625 C CA . ARG A 1 81 ? 5.841 -5.671 -20.522 1.00 74.31 81 ARG A CA 1
ATOM 626 C C . ARG A 1 81 ? 5.458 -4.244 -20.143 1.00 74.31 81 ARG A C 1
ATOM 628 O O . ARG A 1 81 ? 4.813 -4.044 -19.114 1.00 74.31 81 ARG A O 1
ATOM 635 N N . THR A 1 82 ? 5.850 -3.262 -20.952 1.00 77.12 82 THR A N 1
ATOM 636 C CA . THR A 1 82 ? 5.575 -1.845 -20.683 1.00 77.12 82 THR A CA 1
ATOM 637 C C . THR A 1 82 ? 4.074 -1.592 -20.702 1.00 77.12 82 THR A C 1
ATOM 639 O O . THR A 1 82 ? 3.553 -0.967 -19.782 1.00 77.12 82 THR A O 1
ATOM 642 N N . LEU A 1 83 ? 3.355 -2.176 -21.668 1.00 79.44 83 LEU A N 1
ATOM 643 C CA . LEU A 1 83 ? 1.893 -2.088 -21.741 1.00 79.44 83 LEU A CA 1
ATOM 644 C C . LEU A 1 83 ? 1.215 -2.696 -20.505 1.00 79.44 83 LEU A C 1
ATOM 646 O O . LEU A 1 83 ? 0.384 -2.036 -19.880 1.00 79.44 83 LEU A O 1
ATOM 650 N N . ILE A 1 84 ? 1.596 -3.915 -20.107 1.00 82.00 84 ILE A N 1
ATOM 651 C CA . ILE A 1 84 ? 1.050 -4.578 -18.913 1.00 82.00 84 ILE A CA 1
ATOM 652 C C . ILE A 1 84 ? 1.329 -3.742 -17.658 1.00 82.00 84 ILE A C 1
ATOM 654 O O . ILE A 1 84 ? 0.426 -3.527 -16.850 1.00 82.00 84 ILE A O 1
ATOM 658 N N . HIS A 1 85 ? 2.551 -3.230 -17.495 1.00 83.19 85 HIS A N 1
ATOM 659 C CA . HIS A 1 85 ? 2.931 -2.448 -16.319 1.00 83.19 85 HIS A CA 1
ATOM 660 C C . HIS A 1 85 ? 2.203 -1.097 -16.261 1.00 83.19 85 HIS A C 1
ATOM 662 O O . HIS A 1 85 ? 1.754 -0.692 -15.189 1.00 83.19 85 HIS A O 1
ATOM 668 N N . SER A 1 86 ? 2.020 -0.427 -17.403 1.00 84.12 86 SER A N 1
ATOM 669 C CA . SER A 1 86 ? 1.228 0.803 -17.499 1.00 84.12 86 SER A CA 1
ATOM 670 C C . SER A 1 86 ? -0.243 0.558 -17.167 1.00 84.12 86 SER A C 1
ATOM 672 O O . SER A 1 86 ? -0.803 1.286 -16.349 1.00 84.12 86 SER A O 1
ATOM 674 N N . VAL A 1 87 ? -0.860 -0.492 -17.721 1.00 87.56 87 VAL A N 1
ATOM 675 C CA . VAL A 1 87 ? -2.260 -0.847 -17.428 1.00 87.56 87 VAL A CA 1
ATOM 676 C C . VAL A 1 87 ? -2.439 -1.195 -15.951 1.00 87.56 87 VAL A C 1
ATOM 678 O O . VAL A 1 87 ? -3.331 -0.654 -15.298 1.00 87.56 87 VAL A O 1
ATOM 681 N N . LEU A 1 88 ? -1.573 -2.043 -15.389 1.00 89.19 88 LEU A N 1
ATOM 682 C CA . LEU A 1 88 ? -1.612 -2.385 -13.965 1.00 89.19 88 LEU A CA 1
ATOM 683 C C . LEU A 1 88 ? -1.382 -1.154 -13.077 1.00 89.19 88 LEU A C 1
ATOM 685 O O . LEU A 1 88 ? -2.064 -1.002 -12.067 1.00 89.19 88 LEU A O 1
ATOM 689 N N . GLY A 1 89 ? -0.484 -0.244 -13.465 1.00 90.69 89 GLY A N 1
ATOM 690 C CA . GLY A 1 89 ? -0.275 1.030 -12.776 1.00 90.69 89 GLY A CA 1
ATOM 691 C C . GLY A 1 89 ? -1.536 1.899 -12.768 1.00 90.69 89 GLY A C 1
ATOM 692 O O . GLY A 1 89 ? -1.946 2.385 -11.713 1.00 90.69 89 GLY A O 1
ATOM 693 N N . CYS A 1 90 ? -2.208 2.038 -13.914 1.00 92.12 90 CYS A N 1
ATOM 694 C CA . CYS A 1 90 ? -3.484 2.751 -14.011 1.00 92.12 90 CYS A CA 1
ATOM 695 C C . CYS A 1 90 ? -4.565 2.112 -13.129 1.00 92.12 90 CYS A C 1
ATOM 697 O O . CYS A 1 90 ? -5.250 2.818 -12.386 1.00 92.12 90 CYS A O 1
ATOM 699 N N . LEU A 1 91 ? -4.694 0.783 -13.161 1.00 94.50 91 LEU A N 1
ATOM 700 C CA . LEU A 1 91 ? -5.653 0.053 -12.331 1.00 94.50 91 LEU A CA 1
ATOM 701 C C . LEU A 1 91 ? -5.351 0.203 -10.835 1.00 94.50 91 LEU A C 1
ATOM 703 O O . LEU A 1 91 ? -6.279 0.376 -10.046 1.00 94.50 91 LEU A O 1
ATOM 707 N N . PHE A 1 92 ? -4.075 0.198 -10.438 1.00 95.56 92 PHE A N 1
ATOM 708 C CA . PHE A 1 92 ? -3.652 0.411 -9.052 1.00 95.56 92 PHE A CA 1
ATOM 709 C C . PHE A 1 92 ? -4.115 1.774 -8.523 1.00 95.56 92 PHE A C 1
ATOM 711 O O . PHE A 1 92 ? -4.799 1.844 -7.498 1.00 95.56 92 PHE A O 1
ATOM 718 N N . TYR A 1 93 ? -3.797 2.857 -9.241 1.00 95.25 93 TYR A N 1
ATOM 719 C CA . TYR A 1 93 ? -4.199 4.208 -8.836 1.00 95.25 93 TYR A CA 1
ATOM 720 C C . TYR A 1 93 ? -5.715 4.417 -8.934 1.00 95.25 93 TYR A C 1
ATOM 722 O O . TYR A 1 93 ? -6.289 5.078 -8.068 1.00 95.25 93 TYR A O 1
ATOM 730 N N . GLY A 1 94 ? -6.383 3.805 -9.916 1.00 96.75 94 GLY A N 1
ATOM 731 C CA . GLY A 1 94 ? -7.844 3.804 -10.020 1.00 96.75 94 GLY A CA 1
ATOM 732 C C . GLY A 1 94 ? -8.519 3.117 -8.828 1.00 96.75 94 GLY A C 1
ATOM 733 O O . GLY A 1 94 ? -9.436 3.678 -8.225 1.00 96.75 94 GLY A O 1
ATOM 734 N N . ALA A 1 95 ? -8.028 1.943 -8.423 1.00 96.62 95 ALA A N 1
ATOM 735 C CA . ALA A 1 95 ? -8.530 1.218 -7.256 1.00 96.62 95 ALA A CA 1
ATOM 736 C C . ALA A 1 95 ? -8.263 1.976 -5.943 1.00 96.62 95 ALA A C 1
ATOM 738 O O . ALA A 1 95 ? -9.135 2.029 -5.072 1.00 96.62 95 ALA A O 1
ATOM 739 N N . LEU A 1 96 ? -7.097 2.619 -5.810 1.00 95.44 96 LEU A N 1
ATOM 740 C CA . LEU A 1 96 ? -6.791 3.501 -4.679 1.00 95.44 96 LEU A CA 1
ATOM 741 C C . LEU A 1 96 ? -7.730 4.707 -4.622 1.00 95.44 96 LEU A C 1
ATOM 743 O O . LEU A 1 96 ? -8.269 5.011 -3.557 1.00 95.44 96 LEU A O 1
ATOM 747 N N . ALA A 1 97 ? -7.960 5.374 -5.755 1.00 96.50 97 ALA A N 1
ATOM 748 C CA . ALA A 1 97 ? -8.894 6.489 -5.836 1.00 96.50 97 ALA A CA 1
ATOM 749 C C . ALA A 1 97 ? -10.302 6.039 -5.424 1.00 96.50 97 ALA A C 1
ATOM 751 O O . ALA A 1 97 ? -10.902 6.643 -4.535 1.00 96.50 97 ALA A O 1
ATOM 752 N N . ALA A 1 98 ? -10.792 4.923 -5.976 1.00 95.75 98 ALA A N 1
ATOM 753 C CA . ALA A 1 98 ? -12.074 4.328 -5.601 1.00 95.75 98 ALA A CA 1
ATOM 754 C C . ALA A 1 98 ? -12.156 4.024 -4.095 1.00 95.75 98 ALA A C 1
ATOM 756 O O . ALA A 1 98 ? -13.145 4.378 -3.450 1.00 95.75 98 ALA A O 1
ATOM 757 N N . LYS A 1 99 ? -11.102 3.446 -3.500 1.00 93.81 99 LYS A N 1
ATOM 758 C CA . LYS A 1 99 ? -11.017 3.205 -2.049 1.00 93.81 99 LYS A CA 1
ATOM 759 C C . LYS A 1 99 ? -11.189 4.506 -1.262 1.00 93.81 99 LYS A C 1
ATOM 761 O O . LYS A 1 99 ? -11.975 4.550 -0.318 1.00 93.81 99 LYS A O 1
ATOM 766 N N . ILE A 1 100 ? -10.491 5.568 -1.659 1.00 93.88 100 ILE A N 1
ATOM 767 C CA . ILE A 1 100 ? -10.568 6.882 -1.008 1.00 93.88 100 ILE A CA 1
ATOM 768 C C . ILE A 1 100 ? -11.978 7.479 -1.134 1.00 93.88 100 ILE A C 1
ATOM 770 O O . ILE A 1 100 ? -12.498 8.019 -0.155 1.00 93.88 100 ILE A O 1
ATOM 774 N N . PHE A 1 101 ? -12.622 7.349 -2.298 1.00 94.62 101 PHE A N 1
ATOM 775 C CA . PHE A 1 101 ? -14.009 7.783 -2.488 1.00 94.62 101 PHE A CA 1
ATOM 776 C C . PHE A 1 101 ? -14.974 7.040 -1.559 1.00 94.62 101 PHE A C 1
ATOM 778 O O . PHE A 1 101 ? -15.805 7.680 -0.914 1.00 94.62 101 PHE A O 1
ATOM 785 N N . VAL A 1 102 ? -14.840 5.715 -1.432 1.00 93.44 102 VAL A N 1
ATOM 786 C CA . VAL A 1 102 ? -15.689 4.911 -0.538 1.00 93.44 102 VAL A CA 1
ATOM 787 C C . VAL A 1 102 ? -15.489 5.301 0.926 1.00 93.44 102 VAL A C 1
ATOM 789 O O . VAL A 1 102 ? -16.478 5.445 1.635 1.00 93.44 102 VAL A O 1
ATOM 792 N N . ILE A 1 103 ? -14.250 5.547 1.371 1.00 91.50 103 ILE A N 1
ATOM 793 C CA . ILE A 1 103 ? -13.967 6.003 2.747 1.00 91.50 103 ILE A CA 1
ATOM 794 C C . ILE A 1 103 ? -14.620 7.364 3.033 1.00 91.50 103 ILE A C 1
ATOM 796 O O . ILE A 1 103 ? -15.096 7.604 4.140 1.00 91.50 103 ILE A O 1
ATOM 800 N N . ARG A 1 104 ? -14.643 8.267 2.046 1.00 91.88 104 ARG A N 1
ATOM 801 C CA . ARG A 1 104 ? -15.236 9.606 2.195 1.00 91.88 104 ARG A CA 1
ATOM 802 C C . ARG A 1 104 ? -16.762 9.605 2.126 1.00 91.88 104 ARG A C 1
ATOM 804 O O . ARG A 1 104 ? -17.395 10.524 2.645 1.00 91.88 104 ARG A O 1
ATOM 811 N N . LYS A 1 105 ? -17.368 8.595 1.501 1.00 91.06 105 LYS A N 1
ATOM 812 C CA . LYS A 1 105 ? -18.823 8.464 1.421 1.00 91.06 105 LYS A CA 1
ATOM 813 C C . LYS A 1 105 ? -19.375 7.946 2.755 1.00 91.06 105 LYS A C 1
ATOM 815 O O . LYS A 1 105 ? -19.078 6.833 3.166 1.00 91.06 105 LYS A O 1
ATOM 820 N N . LYS A 1 106 ? -20.263 8.718 3.392 1.00 74.75 106 LYS A N 1
ATOM 821 C CA . LYS A 1 106 ? -20.894 8.359 4.681 1.00 74.75 106 LYS A CA 1
ATOM 822 C C . LYS A 1 106 ? -21.799 7.109 4.633 1.00 74.75 106 LYS A C 1
ATOM 824 O O . LYS A 1 106 ? -22.113 6.564 5.682 1.00 74.75 106 LYS A O 1
ATOM 829 N N . SER A 1 107 ? -22.225 6.660 3.448 1.00 78.56 107 SER A N 1
ATOM 830 C CA . SER A 1 107 ? -23.194 5.565 3.249 1.00 78.56 107 SER A CA 1
ATOM 831 C C . SER A 1 107 ? -22.786 4.605 2.116 1.00 78.56 107 SER A C 1
ATOM 833 O O . SER A 1 107 ? -23.432 4.505 1.070 1.00 78.56 107 SER A O 1
ATOM 835 N N . GLY A 1 108 ? -21.652 3.924 2.290 1.00 79.94 108 GLY A N 1
ATOM 836 C CA . GLY A 1 108 ? -21.172 2.880 1.377 1.00 79.94 108 GLY A CA 1
ATOM 837 C C . GLY A 1 108 ? -21.502 1.462 1.864 1.00 79.94 108 GLY A C 1
ATOM 838 O O . GLY A 1 108 ? -21.650 1.251 3.067 1.00 79.94 108 GLY A O 1
ATOM 839 N N . PRO A 1 109 ? -21.595 0.470 0.961 1.00 87.88 109 PRO A N 1
ATOM 840 C CA . PRO A 1 109 ? -21.743 -0.922 1.367 1.00 87.88 109 PRO A CA 1
ATOM 841 C C . PRO A 1 109 ? -20.489 -1.407 2.110 1.00 87.88 109 PRO A C 1
ATOM 843 O O . PRO A 1 109 ? -19.363 -1.176 1.664 1.00 87.88 109 PRO A O 1
ATOM 846 N N . ALA A 1 110 ? -20.681 -2.127 3.218 1.00 86.62 110 ALA A N 1
ATOM 847 C CA . ALA A 1 110 ? -19.593 -2.571 4.097 1.00 86.62 110 ALA A CA 1
ATOM 848 C C . ALA A 1 110 ? -18.560 -3.486 3.404 1.00 86.62 110 ALA A C 1
ATOM 850 O O . ALA A 1 110 ? -17.407 -3.543 3.823 1.00 86.62 110 ALA A O 1
ATOM 851 N N . TRP A 1 111 ? -18.944 -4.169 2.319 1.00 91.94 111 TRP A N 1
ATOM 852 C CA . TRP A 1 111 ? -18.050 -5.036 1.544 1.00 91.94 111 TRP A CA 1
ATOM 853 C C . TRP A 1 111 ? -17.111 -4.271 0.597 1.00 91.94 111 TRP A C 1
ATOM 855 O O . TRP A 1 111 ? -16.086 -4.816 0.189 1.00 91.94 111 TRP A O 1
ATOM 865 N N . ALA A 1 112 ? -17.412 -3.016 0.240 1.00 93.44 112 ALA A N 1
ATOM 866 C CA . ALA A 1 112 ? -16.633 -2.305 -0.778 1.00 93.44 112 ALA A CA 1
ATOM 867 C C . ALA A 1 112 ? -15.204 -1.997 -0.316 1.00 93.44 112 ALA A C 1
ATOM 869 O O . ALA A 1 112 ? -14.264 -2.117 -1.097 1.00 93.44 112 ALA A O 1
ATOM 870 N N . LEU A 1 113 ? -15.021 -1.639 0.957 1.00 92.62 113 LEU A N 1
ATOM 871 C CA . LEU A 1 113 ? -13.701 -1.359 1.523 1.00 92.62 113 LEU A CA 1
ATOM 872 C C . LEU A 1 113 ? -12.747 -2.564 1.489 1.00 92.62 113 LEU A C 1
ATOM 874 O O . LEU A 1 113 ? -11.623 -2.381 1.014 1.00 92.62 113 LEU A O 1
ATOM 878 N N . PRO A 1 114 ? -13.131 -3.774 1.949 1.00 93.12 114 PRO A N 1
ATOM 879 C CA . PRO A 1 114 ? -12.239 -4.926 1.882 1.00 93.12 114 PRO A CA 1
ATOM 880 C C . PRO A 1 114 ? -11.980 -5.373 0.442 1.00 93.12 114 PRO A C 1
ATOM 882 O O . PRO A 1 114 ? -10.848 -5.738 0.139 1.00 93.12 114 PRO A O 1
ATOM 885 N N . VAL A 1 115 ? -12.965 -5.278 -0.462 1.00 95.62 115 VAL A N 1
ATOM 886 C CA . VAL A 1 115 ? -12.752 -5.605 -1.882 1.00 95.62 115 VAL A CA 1
ATOM 887 C C . VAL A 1 115 ? -11.762 -4.637 -2.521 1.00 95.62 115 VAL A C 1
ATOM 889 O O . VAL A 1 115 ? -10.757 -5.076 -3.063 1.00 95.62 115 VAL A O 1
ATOM 892 N N . LEU A 1 116 ? -11.972 -3.323 -2.401 1.00 95.94 116 LEU A N 1
ATOM 893 C CA . LEU A 1 116 ? -11.058 -2.330 -2.974 1.00 95.94 116 LEU A CA 1
ATOM 894 C C . LEU A 1 116 ? -9.666 -2.392 -2.333 1.00 95.94 116 LEU A C 1
ATOM 896 O O . LEU A 1 116 ? -8.662 -2.282 -3.032 1.00 95.94 116 LEU A O 1
ATOM 900 N N . GLY A 1 117 ? -9.591 -2.601 -1.015 1.00 94.94 117 GLY A N 1
ATOM 901 C CA . GLY A 1 117 ? -8.327 -2.807 -0.308 1.00 94.94 117 GLY A CA 1
ATOM 902 C C . GLY A 1 117 ? -7.571 -4.044 -0.798 1.00 94.94 117 GLY A C 1
ATOM 903 O O . GLY A 1 117 ? -6.373 -3.951 -1.063 1.00 94.94 117 GLY A O 1
ATOM 904 N N . GLY A 1 118 ? -8.276 -5.165 -0.973 1.00 95.81 118 GLY A N 1
ATOM 905 C CA . GLY A 1 118 ? -7.733 -6.393 -1.549 1.00 95.81 118 GLY A CA 1
ATOM 906 C C . GLY A 1 118 ? -7.258 -6.191 -2.986 1.00 95.81 118 GLY A C 1
ATOM 907 O O . GLY A 1 118 ? -6.126 -6.535 -3.297 1.00 95.81 118 GLY A O 1
ATOM 908 N N . THR A 1 119 ? -8.057 -5.537 -3.832 1.00 96.94 119 THR A N 1
ATOM 909 C CA . THR A 1 119 ? -7.693 -5.221 -5.222 1.00 96.94 119 THR A CA 1
ATOM 910 C C . THR A 1 119 ? -6.413 -4.390 -5.305 1.00 96.94 119 THR A C 1
ATOM 912 O O . THR A 1 119 ? -5.513 -4.730 -6.068 1.00 96.94 119 THR A O 1
ATOM 915 N N . VAL A 1 120 ? -6.288 -3.333 -4.493 1.00 96.94 120 VAL A N 1
ATOM 916 C CA . VAL A 1 120 ? -5.067 -2.508 -4.425 1.00 96.94 120 VAL A CA 1
ATOM 917 C C . VAL A 1 120 ? -3.849 -3.358 -4.058 1.00 96.94 120 VAL A C 1
ATOM 919 O O . VAL A 1 120 ? -2.813 -3.257 -4.715 1.00 96.94 120 VAL A O 1
ATOM 922 N N . PHE A 1 121 ? -3.976 -4.211 -3.037 1.00 96.75 121 PHE A N 1
ATOM 923 C CA . PHE A 1 121 ? -2.907 -5.117 -2.618 1.00 96.75 121 PHE A CA 1
ATOM 924 C C . PHE A 1 121 ? -2.526 -6.091 -3.741 1.00 96.75 121 PHE A C 1
ATOM 926 O O . PHE A 1 121 ? -1.356 -6.178 -4.109 1.00 96.75 121 PHE A O 1
ATOM 933 N N . THR A 1 122 ? -3.505 -6.774 -4.334 1.00 96.50 122 THR A N 1
ATOM 934 C CA . THR A 1 122 ? -3.284 -7.755 -5.402 1.00 96.50 122 THR A CA 1
ATOM 935 C C . THR A 1 122 ? -2.594 -7.134 -6.612 1.00 96.50 122 THR A C 1
ATOM 937 O O . THR A 1 122 ? -1.645 -7.720 -7.130 1.00 96.50 122 THR A O 1
ATOM 940 N N . ILE A 1 123 ? -3.012 -5.940 -7.044 1.00 95.62 123 ILE A N 1
ATOM 941 C CA . ILE A 1 123 ? -2.380 -5.260 -8.181 1.00 95.62 123 ILE A CA 1
ATOM 942 C C . ILE A 1 123 ? -0.941 -4.855 -7.843 1.00 95.62 123 ILE A C 1
ATOM 944 O O . ILE A 1 123 ? -0.057 -5.044 -8.676 1.00 95.62 123 ILE A O 1
ATOM 948 N N . LEU A 1 124 ? -0.674 -4.349 -6.632 1.00 94.56 124 LEU A N 1
ATOM 949 C CA . LEU A 1 124 ? 0.687 -3.996 -6.211 1.00 94.56 124 LEU A CA 1
ATOM 950 C C . LEU A 1 124 ? 1.620 -5.213 -6.214 1.00 94.56 124 LEU A C 1
ATOM 952 O O . LEU A 1 124 ? 2.741 -5.130 -6.715 1.00 94.56 124 LEU A O 1
ATOM 956 N N . ILE A 1 125 ? 1.147 -6.350 -5.700 1.00 94.19 125 ILE A N 1
ATOM 957 C CA . ILE A 1 125 ? 1.891 -7.613 -5.751 1.00 94.19 125 ILE A CA 1
ATOM 958 C C . ILE A 1 125 ? 2.090 -8.063 -7.200 1.00 94.19 125 ILE A C 1
ATOM 960 O O . ILE A 1 125 ? 3.196 -8.450 -7.562 1.00 94.19 125 ILE A O 1
ATOM 964 N 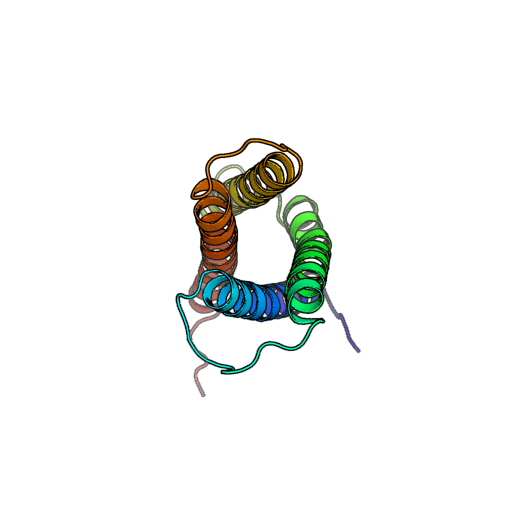N . GLY A 1 126 ? 1.070 -7.951 -8.053 1.00 90.62 126 GLY A N 1
ATOM 965 C CA . GLY A 1 126 ? 1.187 -8.228 -9.486 1.00 90.62 126 GLY A CA 1
ATOM 966 C C . GLY A 1 126 ? 2.261 -7.370 -10.167 1.00 90.62 126 GLY A C 1
ATOM 967 O O . GLY A 1 126 ? 3.126 -7.895 -10.865 1.00 90.62 126 GLY A O 1
ATOM 968 N N . LEU A 1 127 ? 2.272 -6.058 -9.916 1.00 89.06 127 LEU A N 1
ATOM 969 C CA . LEU A 1 127 ? 3.292 -5.127 -10.419 1.00 89.06 127 LEU A CA 1
ATOM 970 C C . LEU A 1 127 ? 4.704 -5.507 -9.951 1.00 89.06 127 LEU A C 1
ATOM 972 O O . LEU A 1 127 ? 5.653 -5.479 -10.740 1.00 89.06 127 LEU A O 1
ATOM 976 N N . PHE A 1 128 ? 4.842 -5.876 -8.677 1.00 89.31 128 PHE A N 1
ATOM 977 C CA . PHE A 1 128 ? 6.112 -6.305 -8.101 1.00 89.31 128 PHE A CA 1
ATOM 978 C C . PHE A 1 128 ? 6.600 -7.623 -8.715 1.00 89.31 128 PHE A C 1
ATOM 980 O O . PHE A 1 128 ? 7.723 -7.688 -9.213 1.00 89.31 128 PHE A O 1
ATOM 987 N N . LEU A 1 129 ? 5.746 -8.649 -8.755 1.00 86.31 129 LEU A N 1
ATOM 988 C CA . LEU A 1 129 ? 6.087 -9.968 -9.290 1.00 86.31 129 LEU A CA 1
ATOM 989 C C . LEU A 1 129 ? 6.370 -9.930 -10.790 1.00 86.31 129 LEU A C 1
ATOM 991 O O . LEU A 1 129 ? 7.360 -10.508 -11.219 1.00 86.31 129 LEU A O 1
ATOM 995 N N . THR A 1 130 ? 5.574 -9.213 -11.588 1.00 80.56 130 THR A N 1
ATOM 996 C CA . THR A 1 130 ? 5.866 -9.045 -13.025 1.00 80.56 130 THR A CA 1
ATOM 997 C C . THR A 1 130 ? 7.205 -8.349 -13.262 1.00 80.56 130 THR A C 1
ATOM 999 O O . THR A 1 130 ? 7.916 -8.696 -14.201 1.00 80.56 130 THR A O 1
ATOM 1002 N N . SER A 1 131 ? 7.604 -7.421 -12.386 1.00 78.56 131 SER A N 1
ATOM 1003 C CA . SER A 1 131 ? 8.930 -6.797 -12.452 1.00 78.56 131 SER A CA 1
ATOM 1004 C C . SER A 1 131 ? 10.046 -7.770 -12.060 1.00 78.56 131 SER A C 1
ATOM 1006 O O . SER A 1 131 ? 11.071 -7.816 -12.738 1.00 78.56 131 SER A O 1
ATOM 1008 N N . ALA A 1 132 ? 9.844 -8.553 -10.995 1.00 78.81 132 ALA A N 1
ATOM 1009 C CA . ALA A 1 132 ? 10.819 -9.517 -10.491 1.00 78.81 132 ALA A CA 1
ATOM 1010 C C . ALA A 1 132 ? 11.024 -10.695 -11.456 1.00 78.81 132 ALA A C 1
ATOM 1012 O O . ALA A 1 132 ? 12.157 -11.002 -11.804 1.00 78.81 132 ALA A O 1
ATOM 1013 N N . VAL A 1 133 ? 9.944 -11.321 -11.935 1.00 74.94 133 VAL A N 1
ATOM 1014 C CA . VAL A 1 133 ? 9.995 -12.429 -12.906 1.00 74.94 133 VAL A CA 1
ATOM 1015 C C . VAL A 1 133 ? 10.733 -12.004 -14.170 1.00 74.94 133 VAL A C 1
ATOM 1017 O O . VAL A 1 133 ? 11.568 -12.752 -14.674 1.00 74.94 133 VAL A O 1
ATOM 1020 N N . TRP A 1 134 ? 10.477 -10.789 -14.657 1.00 70.06 134 TRP A N 1
ATOM 1021 C CA . TRP A 1 134 ? 11.178 -10.272 -15.827 1.00 70.06 134 TRP A CA 1
ATOM 1022 C C . TRP A 1 134 ? 12.674 -10.082 -15.557 1.00 70.06 134 TRP A C 1
ATOM 1024 O O . TRP A 1 134 ? 13.490 -10.493 -16.371 1.00 70.06 134 TRP A O 1
ATOM 1034 N N . PHE A 1 135 ? 13.043 -9.536 -14.392 1.00 69.38 135 PHE A N 1
ATOM 1035 C CA . PHE A 1 135 ? 14.448 -9.413 -13.996 1.00 69.38 135 PHE A CA 1
ATOM 1036 C C . PHE A 1 135 ? 15.169 -10.769 -14.011 1.00 69.38 135 PHE A C 1
ATOM 1038 O O . PHE A 1 135 ? 16.249 -10.865 -14.583 1.00 69.38 135 PHE A O 1
ATOM 1045 N N . TRP A 1 136 ? 14.558 -11.821 -13.458 1.00 68.94 136 TRP A N 1
ATOM 1046 C CA . TRP A 1 136 ? 15.132 -13.173 -13.482 1.00 68.94 136 TRP A CA 1
ATOM 1047 C C . TRP A 1 136 ? 15.199 -13.782 -14.887 1.00 68.94 136 TRP A C 1
ATOM 1049 O O . TRP A 1 136 ? 16.137 -14.514 -15.187 1.00 68.94 136 TRP A O 1
ATOM 1059 N N . SER A 1 137 ? 14.224 -13.478 -15.747 1.00 69.25 137 SER A N 1
ATOM 1060 C CA . SER A 1 137 ? 14.177 -14.000 -17.119 1.00 69.25 137 SER A CA 1
ATOM 1061 C C . SER A 1 137 ? 15.243 -13.368 -18.022 1.00 69.25 137 SER A C 1
ATOM 1063 O O . SER A 1 137 ? 15.773 -14.049 -18.891 1.00 69.25 137 SER A O 1
ATOM 1065 N N . ASP A 1 138 ? 15.566 -12.089 -17.805 1.00 65.94 138 ASP A N 1
ATOM 1066 C CA . ASP A 1 138 ? 16.517 -11.318 -18.622 1.00 65.94 138 ASP A CA 1
ATOM 1067 C C . ASP A 1 138 ? 17.960 -11.378 -18.084 1.00 65.94 138 ASP A C 1
ATOM 1069 O O . ASP A 1 138 ? 18.916 -11.400 -18.853 1.00 65.94 138 ASP A O 1
ATOM 1073 N N . SER A 1 139 ? 18.138 -11.470 -16.758 1.00 62.53 139 SER A N 1
ATOM 1074 C CA . SER A 1 139 ? 19.471 -11.474 -16.119 1.00 62.53 139 SER A CA 1
ATOM 1075 C C . SER A 1 139 ? 20.129 -12.861 -16.049 1.00 62.53 139 SER A C 1
ATOM 1077 O O . SER A 1 139 ? 21.282 -12.964 -15.632 1.00 62.53 139 SER A O 1
ATOM 1079 N N . GLY A 1 140 ? 19.407 -13.925 -16.426 1.00 57.19 140 GLY A N 1
ATOM 1080 C CA . GLY A 1 140 ? 19.823 -15.315 -16.222 1.00 57.19 140 GLY A CA 1
ATOM 1081 C C . GLY A 1 140 ? 19.834 -15.739 -14.744 1.00 57.19 140 GLY A C 1
ATOM 1082 O O . GLY A 1 140 ? 19.785 -14.917 -13.827 1.00 57.19 140 GLY A O 1
ATOM 1083 N N . PHE A 1 141 ? 19.894 -17.050 -14.486 1.00 56.06 141 PHE A N 1
ATOM 1084 C CA . PHE A 1 141 ? 20.228 -17.546 -13.145 1.00 56.06 141 PHE A CA 1
ATOM 1085 C C . PHE A 1 141 ? 21.712 -17.257 -12.877 1.00 56.06 141 PHE A C 1
ATOM 1087 O O . PHE A 1 141 ? 22.523 -17.524 -13.766 1.00 56.06 141 PHE A O 1
ATOM 1094 N N . PRO A 1 142 ? 22.099 -16.747 -11.691 1.00 55.34 142 PRO A N 1
ATOM 1095 C CA . PRO A 1 142 ? 23.508 -16.594 -11.360 1.00 55.34 142 PRO A CA 1
ATOM 1096 C C . PRO A 1 142 ? 24.176 -17.971 -11.414 1.00 55.34 142 PRO A C 1
ATOM 1098 O O . PRO A 1 142 ? 23.891 -18.838 -10.591 1.00 55.34 142 PRO A O 1
ATOM 1101 N N . SER A 1 143 ? 25.033 -18.184 -12.411 1.00 59.38 143 SER A N 1
ATOM 1102 C CA . SER A 1 143 ? 25.966 -19.304 -12.424 1.00 59.38 143 SER A CA 1
ATOM 1103 C C . SER A 1 143 ? 27.080 -18.969 -11.437 1.00 59.38 143 SER A C 1
ATOM 1105 O O . SER A 1 143 ? 27.858 -18.047 -11.690 1.00 59.38 143 SER A O 1
ATOM 1107 N N . PHE A 1 144 ? 27.095 -19.654 -10.296 1.00 53.72 144 PHE A N 1
ATOM 1108 C CA . PHE A 1 144 ? 28.252 -19.690 -9.398 1.00 53.72 144 PHE A CA 1
ATOM 1109 C C . PHE A 1 144 ? 29.331 -20.602 -9.983 1.00 53.72 144 PHE A C 1
ATOM 1111 O O . PHE A 1 144 ? 28.949 -21.631 -10.590 1.00 53.72 144 PHE A O 1
#

Radius of gyration: 17.39 Å; chains: 1; bounding box: 51×29×52 Å

pLDDT: mean 85.03, std 14.23, range [40.56, 97.94]

Foldseek 3Di:
DQDPDLVSLLLVLLVLLLVLLVVLLVLVCVVVVVDCPPVDDDPCSVVSNVVSNVSSVVSVPSNVVCLCPVVNPPPDPPDVLNVLLVVLVVQLVVLVVQLVVQVPDPDHDPVSNVVSSVSNSVSSVVNNVSVVVVCCVVVDDDDD

Secondary structure (DSSP, 8-state):
---SSHHHHHHHHHHHHHHHHHHHHHHHHHHTTS---SSS--TTHHHHHHHHHHHHHHHHHHHHHHHHHTSSSTT-TT-HHHHHHHHHHHHHHHHHHHHHHHHH-TT--TTHHHHHHHHHHHHHHHHHHHHHHHHHHHH-----

Sequence (144 aa):
MFFSGSTQLKVWFTTVAVILAVVQLMTALRMYGRISFPAVTPPWFGDLHRLSGTTAFIFTLPVAYICLWTFGFNGGASDARTLIHSVLGCLFYGALAAKIFVIRKKSGPAWALPVLGGTVFTILIGLFLTSAVW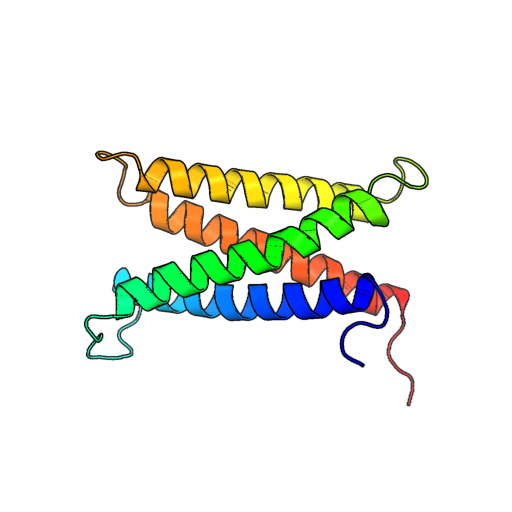FWSDSGFPSF